Protein AF-A0AAV3P136-F1 (afdb_monomer_lite)

Sequence (159 aa):
MTKEAEHEEDEAAGNLLRDRFRLSTISIAEFEAKQFDMELSQPIVSCISDLAFKYAEILAKDLAVFARHGARKSVNMEDVILSVHRNEHLASTMRSFRNDLKAKEPKSEKKRRKKAKTDNLFAADVPEVPDLSNFERKKKKKAKEDNLLATDVLDVPDP

pLDDT: mean 78.94, std 23.12, range [29.84, 98.19]

Radius of gyration: 24.07 Å; chains: 1; bounding box: 65×51×76 Å

Organism: Lithospermum erythrorhizon (NCBI:txid34254)

Secondary structure (DSSP, 8-state):
--HHHHHHHHHHHHHHHHHHHHHHHHHHHHHHHHHTT----HHHHHHHHHHHHHHHHHHHHHHHHHHHHTT-SS--HHHHHHHTTT-HHHHHHHHHHHHHHHHHS--------S-----------PPPPP-THHHHHHHHHHHHHHGGGSS--------

Structure (mmCIF, N/CA/C/O backbone):
data_AF-A0AAV3P136-F1
#
_entry.id   AF-A0AAV3P136-F1
#
loop_
_atom_site.group_PDB
_atom_site.id
_atom_site.type_symbol
_atom_site.label_atom_id
_atom_site.label_alt_id
_atom_site.label_comp_id
_atom_site.label_asym_id
_atom_site.label_entity_id
_atom_site.label_seq_id
_atom_site.pdbx_PDB_ins_code
_atom_site.Cartn_x
_atom_site.Cartn_y
_atom_site.Cartn_z
_atom_site.occupancy
_atom_site.B_iso_or_equiv
_atom_site.auth_seq_id
_atom_site.auth_comp_id
_atom_site.auth_asym_id
_atom_site.auth_atom_id
_atom_site.pdbx_PDB_model_num
ATOM 1 N N . MET A 1 1 ? 15.862 22.737 -18.014 1.00 57.41 1 MET A N 1
ATOM 2 C CA . MET A 1 1 ? 15.651 22.514 -16.573 1.00 57.41 1 MET A CA 1
ATOM 3 C C . MET A 1 1 ? 16.979 22.109 -15.971 1.00 57.41 1 MET A C 1
ATOM 5 O O . MET A 1 1 ? 17.705 21.342 -16.593 1.00 57.41 1 MET A O 1
ATOM 9 N N . THR A 1 2 ? 17.371 22.737 -14.867 1.00 79.81 2 THR A N 1
ATOM 10 C CA . THR A 1 2 ? 18.576 22.371 -14.115 1.00 79.81 2 THR A CA 1
ATOM 11 C C . THR A 1 2 ? 18.265 21.127 -13.282 1.00 79.81 2 THR A C 1
ATOM 13 O O . THR A 1 2 ? 17.141 20.975 -12.816 1.00 79.81 2 THR A O 1
ATOM 16 N N . LYS A 1 3 ? 19.247 20.239 -13.079 1.00 80.75 3 LYS A N 1
ATOM 17 C CA . LYS A 1 3 ? 19.090 19.026 -12.246 1.00 80.75 3 LYS A CA 1
ATOM 18 C C . LYS A 1 3 ? 18.579 19.320 -10.827 1.00 80.75 3 LYS A C 1
ATOM 20 O O . LYS A 1 3 ? 17.974 18.462 -10.204 1.00 80.75 3 LYS A O 1
ATOM 25 N N . GLU A 1 4 ? 18.842 20.525 -10.328 1.00 81.75 4 GLU A N 1
ATOM 26 C CA . GLU A 1 4 ? 18.362 21.005 -9.030 1.00 81.75 4 GLU A CA 1
ATOM 27 C C . GLU A 1 4 ? 16.839 21.186 -9.010 1.00 81.75 4 GLU A C 1
ATOM 29 O O . GLU A 1 4 ? 16.201 20.772 -8.050 1.00 81.75 4 GLU A O 1
ATOM 34 N N . ALA A 1 5 ? 16.253 21.715 -10.090 1.00 84.69 5 ALA A N 1
ATOM 35 C CA . ALA A 1 5 ? 14.804 21.883 -10.196 1.00 84.69 5 ALA A CA 1
ATOM 36 C C . ALA A 1 5 ? 14.076 20.530 -10.290 1.00 84.69 5 ALA A C 1
ATOM 38 O O . ALA A 1 5 ? 13.036 20.353 -9.670 1.00 84.69 5 ALA A O 1
ATOM 39 N N . GLU A 1 6 ? 14.644 19.556 -11.013 1.00 82.69 6 GLU A N 1
ATOM 40 C CA . GLU A 1 6 ? 14.083 18.195 -11.099 1.00 82.69 6 GLU A CA 1
ATOM 41 C C . GLU A 1 6 ? 14.089 17.491 -9.730 1.00 82.69 6 GLU A C 1
ATOM 43 O O . GLU A 1 6 ? 13.101 16.873 -9.346 1.00 82.69 6 GLU A O 1
ATOM 48 N N . HIS A 1 7 ? 15.170 17.632 -8.953 1.00 85.69 7 HIS A N 1
ATOM 49 C CA . HIS A 1 7 ? 15.250 17.057 -7.607 1.00 85.69 7 HIS A CA 1
ATOM 50 C C . HIS A 1 7 ? 14.252 17.700 -6.631 1.00 85.69 7 HIS A C 1
ATOM 52 O O . HIS A 1 7 ? 13.661 17.004 -5.808 1.00 85.69 7 HIS A O 1
ATOM 58 N N . GLU A 1 8 ? 14.064 19.019 -6.700 1.00 88.31 8 GLU A N 1
ATOM 59 C CA . GLU A 1 8 ? 13.098 19.731 -5.855 1.00 88.31 8 GLU A CA 1
ATOM 60 C C . GLU A 1 8 ? 11.651 19.313 -6.170 1.00 88.31 8 GLU A C 1
ATOM 62 O O . GLU A 1 8 ? 10.856 19.087 -5.254 1.00 88.31 8 GLU A O 1
ATOM 67 N N . GLU A 1 9 ? 11.317 19.130 -7.452 1.00 89.69 9 GLU A N 1
ATOM 68 C CA . GLU A 1 9 ? 10.019 18.593 -7.879 1.00 89.69 9 GLU A CA 1
ATOM 69 C C . GLU A 1 9 ? 9.795 17.158 -7.371 1.00 89.69 9 GLU A C 1
ATOM 71 O O . GLU A 1 9 ? 8.724 16.857 -6.830 1.00 89.69 9 GLU A O 1
ATOM 76 N N . ASP A 1 10 ? 10.803 16.287 -7.482 1.00 90.31 10 ASP A N 1
ATOM 77 C CA . ASP A 1 10 ? 10.746 14.909 -6.982 1.00 90.31 10 ASP A CA 1
ATOM 78 C C . ASP A 1 10 ? 10.574 14.857 -5.454 1.00 90.31 10 ASP A C 1
ATOM 80 O O . ASP A 1 10 ? 9.786 14.061 -4.930 1.00 90.31 10 ASP A O 1
ATOM 84 N N . GLU A 1 11 ? 11.268 15.729 -4.718 1.00 91.50 11 GLU A N 1
ATOM 85 C CA . GLU A 1 11 ? 11.140 15.837 -3.265 1.00 91.50 11 GLU A CA 1
ATOM 86 C C . GLU A 1 11 ? 9.745 16.336 -2.860 1.00 91.50 11 GLU A C 1
ATOM 88 O O . GLU A 1 11 ? 9.107 15.762 -1.970 1.00 91.50 11 GLU A O 1
ATOM 93 N N . ALA A 1 12 ? 9.220 17.353 -3.551 1.00 94.12 12 ALA A N 1
ATOM 94 C CA . ALA A 1 12 ? 7.869 17.857 -3.329 1.00 94.12 12 ALA A CA 1
ATOM 95 C C . ALA A 1 12 ? 6.804 16.780 -3.605 1.00 94.12 12 ALA A C 1
ATOM 97 O O . ALA A 1 12 ? 5.878 16.599 -2.805 1.00 94.12 12 ALA A O 1
ATOM 98 N N . ALA A 1 13 ? 6.953 16.017 -4.692 1.00 93.69 13 ALA A N 1
ATOM 99 C CA . ALA A 1 13 ? 6.077 14.893 -5.013 1.00 93.69 13 ALA A CA 1
ATOM 100 C C . ALA A 1 13 ? 6.162 13.779 -3.954 1.00 93.69 13 ALA A C 1
ATOM 102 O O . ALA A 1 13 ? 5.133 13.238 -3.533 1.00 93.69 13 ALA A O 1
ATOM 103 N N . GLY A 1 14 ? 7.370 13.473 -3.473 1.00 93.31 14 GLY A N 1
ATOM 104 C CA . GLY A 1 14 ? 7.603 12.506 -2.401 1.00 93.31 14 GLY A CA 1
ATOM 105 C C . GLY A 1 14 ? 6.932 12.906 -1.084 1.00 93.31 14 GLY A C 1
ATOM 106 O O . GLY A 1 14 ? 6.283 12.076 -0.437 1.00 93.31 14 GLY A O 1
ATOM 107 N N . ASN A 1 15 ? 7.024 14.183 -0.711 1.00 94.19 15 ASN A N 1
ATOM 108 C CA . ASN A 1 15 ? 6.377 14.725 0.483 1.00 94.19 15 ASN A CA 1
ATOM 109 C C . ASN A 1 15 ? 4.849 14.683 0.367 1.00 94.19 15 ASN A C 1
ATOM 111 O O . ASN A 1 15 ? 4.176 14.196 1.279 1.00 94.19 15 ASN A O 1
ATOM 115 N N . LEU A 1 16 ? 4.299 15.080 -0.784 1.00 96.31 16 LEU A N 1
ATOM 116 C CA . LEU A 1 16 ? 2.861 14.998 -1.043 1.00 96.31 16 LEU A CA 1
ATOM 117 C C . LEU A 1 16 ? 2.343 13.556 -0.940 1.00 96.31 16 LEU A C 1
ATOM 119 O O . LEU A 1 16 ? 1.298 13.310 -0.332 1.00 96.31 16 LEU A O 1
ATOM 123 N N . LEU A 1 17 ? 3.071 12.590 -1.509 1.00 96.38 17 LEU A N 1
ATOM 124 C CA . LEU A 1 17 ? 2.708 11.177 -1.428 1.00 96.38 17 LEU A CA 1
ATOM 125 C C . LEU A 1 17 ? 2.714 10.682 0.024 1.00 96.38 17 LEU A C 1
ATOM 127 O O . LEU A 1 17 ? 1.774 10.004 0.445 1.00 96.38 17 LEU A O 1
ATOM 131 N N . ARG A 1 18 ? 3.738 11.052 0.802 1.00 96.00 18 ARG A N 1
ATOM 132 C CA . ARG A 1 18 ? 3.848 10.698 2.223 1.00 96.00 18 ARG A CA 1
ATOM 133 C C . ARG A 1 18 ? 2.686 11.263 3.040 1.00 96.00 18 ARG A C 1
ATOM 135 O O . ARG A 1 18 ? 2.105 10.538 3.845 1.00 96.00 18 ARG A O 1
ATOM 142 N N . ASP A 1 19 ? 2.298 12.514 2.807 1.00 96.69 19 ASP A N 1
ATOM 143 C CA . ASP A 1 19 ? 1.171 13.136 3.509 1.00 96.69 19 ASP A CA 1
ATOM 144 C C . ASP A 1 19 ? -0.160 12.446 3.191 1.00 96.69 19 ASP A C 1
ATOM 146 O O . ASP A 1 19 ? -0.945 12.142 4.094 1.00 96.69 19 ASP A O 1
ATOM 150 N N . ARG A 1 20 ? -0.409 12.119 1.917 1.00 97.56 20 ARG A N 1
ATOM 151 C CA . ARG A 1 20 ? -1.609 11.367 1.507 1.00 97.56 20 ARG A CA 1
ATOM 152 C C . ARG A 1 20 ? -1.637 9.959 2.096 1.00 97.56 20 ARG A C 1
ATOM 154 O O . ARG A 1 20 ? -2.692 9.492 2.540 1.00 97.56 20 ARG A O 1
ATOM 161 N N . PHE A 1 21 ? -0.482 9.301 2.142 1.00 97.19 21 PHE A N 1
ATOM 162 C CA . PHE A 1 21 ? -0.330 7.998 2.775 1.00 97.19 21 PHE A CA 1
ATOM 163 C C . PHE A 1 21 ? -0.628 8.065 4.281 1.00 97.19 21 PHE A C 1
ATOM 165 O O . PHE A 1 21 ? -1.351 7.214 4.809 1.00 97.19 21 PHE A O 1
ATOM 172 N N . ARG A 1 22 ? -0.158 9.118 4.964 1.00 97.00 22 ARG A N 1
ATOM 173 C CA . ARG A 1 22 ? -0.428 9.348 6.390 1.00 97.00 22 ARG A CA 1
ATOM 174 C C . ARG A 1 22 ? -1.915 9.523 6.669 1.00 97.00 22 ARG A C 1
ATOM 176 O O . ARG A 1 22 ? -2.435 8.866 7.565 1.00 97.00 22 ARG A O 1
ATOM 183 N N . LEU A 1 23 ? -2.615 10.343 5.883 1.00 97.44 23 LEU A N 1
ATOM 184 C CA . LEU A 1 23 ? -4.067 10.531 6.022 1.00 97.44 23 LEU A CA 1
ATOM 185 C C . LEU A 1 23 ? -4.839 9.213 5.861 1.00 97.44 23 LEU A C 1
ATOM 187 O O . LEU A 1 23 ? -5.750 8.930 6.637 1.00 97.44 23 LEU A O 1
ATOM 191 N N . SER A 1 24 ? -4.439 8.382 4.897 1.00 97.81 24 SER A N 1
ATOM 192 C CA . SER A 1 24 ? -5.051 7.063 4.687 1.00 97.81 24 SER A CA 1
ATOM 193 C C . SER A 1 24 ? -4.793 6.130 5.873 1.00 97.81 24 SER A C 1
ATOM 195 O O . SER A 1 24 ? -5.704 5.451 6.343 1.00 97.81 24 SER A O 1
ATOM 197 N N . THR A 1 25 ? -3.567 6.142 6.403 1.00 97.88 25 THR A N 1
ATOM 198 C CA . THR A 1 25 ? -3.191 5.350 7.580 1.00 97.88 25 THR A CA 1
ATOM 199 C C . THR A 1 25 ? -3.992 5.762 8.812 1.00 97.88 25 THR A C 1
ATOM 201 O O . THR A 1 25 ? -4.509 4.891 9.505 1.00 97.88 25 THR A O 1
ATOM 204 N N . ILE A 1 26 ? -4.147 7.069 9.057 1.00 97.12 26 ILE A N 1
ATOM 205 C CA . ILE A 1 26 ? -4.975 7.599 10.151 1.00 97.12 26 ILE A CA 1
ATOM 206 C C . ILE A 1 26 ? -6.406 7.072 10.025 1.00 97.12 26 ILE A C 1
ATOM 208 O O . ILE A 1 26 ? -6.926 6.492 10.974 1.00 97.12 26 ILE A O 1
ATOM 212 N N . SER A 1 27 ? -7.012 7.191 8.839 1.00 97.38 27 SER A N 1
ATOM 213 C CA . SER A 1 27 ? -8.390 6.743 8.623 1.00 97.38 27 SER A CA 1
ATOM 214 C C . SER A 1 27 ? -8.581 5.249 8.899 1.00 97.38 27 SER A C 1
ATOM 216 O O . SER A 1 27 ? -9.606 4.871 9.461 1.00 97.38 27 SER A O 1
ATOM 218 N N . ILE A 1 28 ? -7.630 4.399 8.499 1.00 97.56 28 ILE A N 1
ATOM 219 C CA . ILE A 1 28 ? -7.702 2.949 8.736 1.00 97.56 28 ILE A CA 1
ATOM 220 C C . ILE A 1 28 ? -7.490 2.640 10.221 1.00 97.56 28 ILE A C 1
ATOM 222 O O . ILE A 1 28 ? -8.243 1.864 10.803 1.00 97.56 28 ILE A O 1
ATOM 226 N N . ALA A 1 29 ? -6.483 3.258 10.838 1.00 96.81 29 ALA A N 1
ATOM 227 C CA . ALA A 1 29 ? -6.121 3.007 12.226 1.00 96.81 29 ALA A CA 1
ATOM 228 C C . ALA A 1 29 ? -7.236 3.439 13.193 1.00 96.81 29 ALA A C 1
ATOM 230 O O . ALA A 1 29 ? -7.603 2.683 14.089 1.00 96.81 29 ALA A O 1
ATOM 231 N N . GLU A 1 30 ? -7.824 4.619 12.984 1.00 95.31 30 GLU A N 1
ATOM 232 C CA . GLU A 1 30 ? -8.963 5.094 13.775 1.00 95.31 30 GLU A CA 1
ATOM 233 C C . GLU A 1 30 ? -10.219 4.251 13.555 1.00 95.31 30 GLU A C 1
ATOM 235 O O . GLU A 1 30 ? -10.971 4.017 14.501 1.00 95.31 30 GLU A O 1
ATOM 240 N N . PHE A 1 31 ? -10.468 3.802 12.320 1.00 96.50 31 PHE A N 1
ATOM 241 C CA . PHE A 1 31 ? -11.586 2.907 12.038 1.00 96.50 31 PHE A CA 1
ATOM 242 C C . PHE A 1 31 ? -11.452 1.605 12.831 1.00 96.50 31 PHE A C 1
ATOM 244 O O . PHE A 1 31 ? -12.413 1.203 13.484 1.00 96.50 31 PHE A O 1
ATOM 251 N N . GLU A 1 32 ? -10.266 0.993 12.826 1.00 96.62 32 GLU A N 1
ATOM 252 C CA . GLU A 1 32 ? -10.006 -0.244 13.564 1.00 96.62 32 GLU A CA 1
ATOM 253 C C . GLU A 1 32 ? -10.108 -0.025 15.079 1.00 96.62 32 GLU A C 1
ATOM 255 O O . GLU A 1 32 ? -10.783 -0.787 15.763 1.00 96.62 32 GLU A O 1
ATOM 260 N N . ALA A 1 33 ? -9.524 1.054 15.608 1.00 95.81 33 ALA A N 1
ATOM 261 C CA . ALA A 1 33 ? -9.561 1.363 17.038 1.00 95.81 33 ALA A CA 1
ATOM 262 C C . ALA A 1 33 ? -10.997 1.524 17.567 1.00 95.81 33 ALA A C 1
ATOM 264 O O . ALA A 1 33 ? -11.339 0.980 18.617 1.00 95.81 33 ALA A O 1
ATOM 265 N N . LYS A 1 34 ? -11.876 2.164 16.784 1.00 96.12 34 LYS A N 1
ATOM 266 C CA . LYS A 1 34 ? -13.306 2.298 17.107 1.00 96.12 34 LYS A CA 1
ATOM 267 C C . LYS A 1 34 ? -14.045 0.960 17.149 1.00 96.12 34 LYS A C 1
ATOM 269 O O . LYS A 1 34 ? -14.998 0.840 17.910 1.00 96.12 34 LYS A O 1
ATOM 274 N N . GLN A 1 35 ? -13.631 -0.046 16.371 1.00 96.81 35 GLN A N 1
ATOM 275 C CA . GLN A 1 35 ? -14.237 -1.386 16.452 1.00 96.81 35 GLN A CA 1
ATOM 276 C C . GLN A 1 35 ? -13.974 -2.061 17.805 1.00 96.81 35 GLN A C 1
ATOM 278 O O . GLN A 1 35 ? -14.744 -2.932 18.204 1.00 96.81 35 GLN A O 1
ATOM 283 N N . PHE A 1 36 ? -12.907 -1.658 18.501 1.00 95.75 36 PHE A N 1
ATOM 284 C CA . PHE A 1 36 ? -12.508 -2.188 19.806 1.00 95.75 36 PHE A CA 1
ATOM 285 C C . PHE A 1 36 ? -12.762 -1.216 20.966 1.00 95.75 36 PHE A C 1
ATOM 287 O O . PHE A 1 36 ? -12.321 -1.498 22.076 1.00 95.75 36 PHE A O 1
ATOM 294 N N . ASP A 1 37 ? -13.460 -0.099 20.723 1.00 96.12 37 ASP A N 1
ATOM 295 C CA . ASP A 1 37 ? -13.693 0.968 21.711 1.00 96.12 37 ASP A CA 1
ATOM 296 C C . ASP A 1 37 ? -12.382 1.509 22.325 1.00 96.12 37 ASP A C 1
ATOM 298 O O . ASP A 1 37 ? -12.259 1.750 23.524 1.00 96.12 37 ASP A O 1
ATOM 302 N N . MET A 1 38 ? -11.357 1.653 21.478 1.00 94.44 38 MET A N 1
ATOM 303 C CA . MET A 1 38 ? -10.030 2.146 21.844 1.00 94.44 38 MET A CA 1
ATOM 304 C C . MET A 1 38 ? -9.708 3.463 21.133 1.00 94.44 38 MET A C 1
ATOM 306 O O . MET A 1 38 ? -10.149 3.714 20.010 1.00 94.44 38 MET A O 1
ATOM 310 N N . GLU A 1 39 ? -8.845 4.270 21.751 1.00 94.19 39 GLU A N 1
ATOM 311 C CA . GLU A 1 39 ? -8.253 5.461 21.138 1.00 94.19 39 GLU A CA 1
ATOM 312 C C . GLU A 1 39 ? -6.762 5.243 20.858 1.00 94.19 39 GLU A C 1
ATOM 314 O O . GLU A 1 39 ? -6.023 4.697 21.681 1.00 94.19 39 GLU A O 1
ATOM 319 N N . LEU A 1 40 ? -6.300 5.691 19.689 1.00 94.38 40 LEU A N 1
ATOM 320 C CA . LEU A 1 40 ? -4.887 5.646 19.320 1.00 94.38 40 LEU A CA 1
ATOM 321 C C . LEU A 1 40 ? -4.237 7.000 19.570 1.00 94.38 40 LEU A C 1
ATOM 323 O O . LEU A 1 40 ? -4.721 8.037 19.120 1.00 94.38 40 LEU A O 1
ATOM 327 N N . SER A 1 41 ? -3.087 6.991 20.238 1.00 96.88 41 SER A N 1
ATOM 328 C CA . SER A 1 41 ? -2.308 8.212 20.410 1.00 96.88 41 SER A CA 1
ATOM 329 C C . SER A 1 41 ? -1.664 8.641 19.086 1.00 96.88 41 SER A C 1
ATOM 331 O O . SER A 1 41 ? -1.226 7.815 18.279 1.00 96.88 41 SER A O 1
ATOM 333 N N . GLN A 1 42 ? -1.560 9.955 18.866 1.00 95.38 42 GLN A N 1
ATOM 334 C CA . GLN A 1 42 ? -0.997 10.508 17.626 1.00 95.38 42 GLN A CA 1
ATOM 335 C C . GLN A 1 42 ? 0.416 9.984 17.291 1.00 95.38 42 GLN A C 1
ATOM 337 O O . GLN A 1 42 ? 0.651 9.651 16.126 1.00 95.38 42 GLN A O 1
ATOM 342 N N . PRO A 1 43 ? 1.352 9.832 18.257 1.00 97.25 43 PRO A N 1
ATOM 343 C CA . PRO A 1 43 ? 2.679 9.290 17.961 1.00 97.25 43 PRO A CA 1
ATOM 344 C C . PRO A 1 43 ? 2.638 7.850 17.438 1.00 97.25 43 PRO A C 1
ATOM 346 O O . PRO A 1 43 ? 3.438 7.488 16.575 1.00 97.25 43 PRO A O 1
ATOM 349 N N . ILE A 1 44 ? 1.692 7.034 17.917 1.00 96.50 44 ILE A N 1
ATOM 350 C CA . ILE A 1 44 ? 1.530 5.648 17.464 1.00 96.50 44 ILE A CA 1
ATOM 351 C C . ILE A 1 44 ? 1.055 5.622 16.014 1.00 96.50 44 ILE A C 1
ATOM 353 O O . ILE A 1 44 ? 1.646 4.921 15.195 1.00 96.50 44 ILE A O 1
ATOM 357 N N . VAL A 1 45 ? 0.055 6.434 15.662 1.00 96.50 45 VAL A N 1
ATOM 358 C CA . VAL A 1 45 ? -0.445 6.507 14.281 1.00 96.50 45 VAL A CA 1
ATOM 359 C C . VAL A 1 45 ? 0.629 7.033 13.321 1.00 96.50 45 VAL A C 1
ATOM 361 O O . VAL A 1 45 ? 0.790 6.495 12.225 1.00 96.50 45 VAL A O 1
ATOM 364 N N . SER A 1 46 ? 1.422 8.024 13.745 1.00 95.75 46 SER A N 1
ATOM 365 C CA . SER A 1 46 ? 2.570 8.507 12.965 1.00 95.75 46 SER A CA 1
ATOM 366 C C . SER A 1 46 ? 3.603 7.401 12.733 1.00 95.75 46 SER A C 1
ATOM 368 O O . SER A 1 46 ? 4.046 7.199 11.605 1.00 95.75 46 SER A O 1
ATOM 370 N N . CYS A 1 47 ? 3.937 6.638 13.777 1.00 97.75 47 CYS A N 1
ATOM 371 C CA . CYS A 1 47 ? 4.876 5.521 13.687 1.00 97.75 47 CYS A CA 1
ATOM 372 C C . CYS A 1 47 ? 4.380 4.428 12.726 1.00 97.75 47 CYS A C 1
ATOM 374 O O . CYS A 1 47 ? 5.141 3.957 11.879 1.00 97.75 47 CYS A O 1
ATOM 376 N N . ILE A 1 48 ? 3.093 4.062 12.800 1.00 97.44 48 ILE A N 1
ATOM 377 C CA . ILE A 1 48 ? 2.475 3.094 11.880 1.00 97.44 48 ILE A CA 1
ATOM 378 C C . ILE A 1 48 ? 2.569 3.596 10.435 1.00 97.44 48 ILE A C 1
ATOM 380 O O . ILE A 1 48 ? 2.950 2.829 9.551 1.00 97.44 48 ILE A O 1
ATOM 384 N N . SER A 1 49 ? 2.279 4.879 10.197 1.00 97.56 49 SER A N 1
ATOM 385 C CA . SER A 1 49 ? 2.389 5.489 8.868 1.00 97.56 49 SER A CA 1
ATOM 386 C C . SER A 1 49 ? 3.810 5.389 8.315 1.00 97.56 49 SER A C 1
ATOM 388 O O . SER A 1 49 ? 3.995 4.966 7.175 1.00 97.56 49 SER A O 1
ATOM 390 N N . ASP A 1 50 ? 4.823 5.725 9.114 1.00 96.62 50 ASP A N 1
ATOM 391 C CA . ASP A 1 50 ? 6.220 5.657 8.678 1.00 96.62 50 ASP A CA 1
ATOM 392 C C . ASP A 1 50 ? 6.678 4.220 8.403 1.00 96.62 50 ASP A C 1
ATOM 394 O O . ASP A 1 50 ? 7.390 3.965 7.428 1.00 96.62 50 ASP A O 1
ATOM 398 N N . LEU A 1 51 ? 6.267 3.266 9.244 1.00 97.81 51 LEU A N 1
ATOM 399 C CA . LEU A 1 51 ? 6.579 1.848 9.062 1.00 97.81 51 LEU A CA 1
ATOM 400 C C . LEU A 1 51 ? 5.929 1.287 7.798 1.00 97.81 51 LEU A C 1
ATOM 402 O O . LEU A 1 51 ? 6.602 0.623 7.011 1.00 97.81 51 LEU A O 1
ATOM 406 N N . ALA A 1 52 ? 4.647 1.572 7.576 1.00 97.88 52 ALA A N 1
ATOM 407 C CA . ALA A 1 52 ? 3.924 1.096 6.405 1.00 97.88 52 ALA A CA 1
ATOM 408 C C . ALA A 1 52 ? 4.456 1.734 5.108 1.00 97.88 52 ALA A C 1
ATOM 410 O O . ALA A 1 52 ? 4.592 1.039 4.101 1.00 97.88 52 ALA A O 1
ATOM 411 N N . PHE A 1 53 ? 4.850 3.012 5.143 1.00 96.81 53 PHE A N 1
ATOM 412 C CA . PHE A 1 53 ? 5.477 3.679 4.000 1.00 96.81 53 PHE A CA 1
ATOM 413 C C . PHE A 1 53 ? 6.843 3.062 3.655 1.00 96.81 53 PHE A C 1
ATOM 415 O O . PHE A 1 53 ? 7.104 2.738 2.498 1.00 96.81 53 PHE A O 1
ATOM 422 N N . LYS A 1 54 ? 7.695 2.804 4.660 1.00 96.69 54 LYS A N 1
ATOM 423 C CA . LYS A 1 54 ? 8.973 2.086 4.469 1.00 96.69 54 LYS A CA 1
ATOM 424 C C . LYS A 1 54 ? 8.760 0.661 3.959 1.00 96.69 54 LYS A C 1
ATOM 426 O O . LYS A 1 54 ? 9.506 0.183 3.108 1.00 96.69 54 LYS A O 1
ATOM 431 N N . TYR A 1 55 ? 7.737 -0.025 4.462 1.00 97.12 55 TYR A N 1
ATOM 432 C CA . TYR A 1 55 ? 7.403 -1.370 4.009 1.00 97.12 55 TYR A CA 1
ATOM 433 C C . TYR A 1 55 ? 6.969 -1.392 2.539 1.00 97.12 55 TYR A C 1
ATOM 435 O O . TYR A 1 55 ? 7.355 -2.306 1.812 1.00 97.12 55 TYR A O 1
ATOM 443 N N . ALA A 1 56 ? 6.241 -0.373 2.071 1.00 97.06 56 ALA A N 1
ATOM 444 C CA . ALA A 1 56 ? 5.857 -0.254 0.665 1.00 97.06 56 ALA A CA 1
ATOM 445 C C . ALA A 1 56 ? 7.078 -0.204 -0.272 1.00 97.06 56 ALA A C 1
ATOM 447 O O . ALA A 1 56 ? 7.045 -0.803 -1.346 1.00 97.06 56 ALA A O 1
ATOM 448 N N . GLU A 1 57 ? 8.178 0.433 0.147 1.00 96.00 57 GLU A N 1
ATOM 449 C CA . GLU A 1 57 ? 9.431 0.447 -0.617 1.00 96.00 57 GLU A CA 1
ATOM 450 C C . GLU A 1 57 ? 10.046 -0.956 -0.741 1.00 96.00 57 GLU A C 1
ATOM 452 O O . GLU A 1 57 ? 10.448 -1.371 -1.831 1.00 96.00 57 GLU A O 1
ATOM 457 N N . ILE A 1 58 ? 10.100 -1.705 0.366 1.00 96.69 58 ILE A N 1
ATOM 458 C CA . ILE A 1 58 ? 10.603 -3.088 0.381 1.00 96.69 58 ILE A CA 1
ATOM 459 C C . ILE A 1 58 ? 9.731 -3.961 -0.526 1.00 96.69 58 ILE A C 1
ATOM 461 O O . ILE A 1 58 ? 10.243 -4.647 -1.411 1.00 96.69 58 ILE A O 1
ATOM 465 N N . LEU A 1 59 ? 8.410 -3.865 -0.366 1.00 97.75 59 LEU A N 1
ATOM 466 C CA . LEU A 1 59 ? 7.445 -4.616 -1.158 1.00 97.75 59 LEU A CA 1
ATOM 467 C C . LEU A 1 59 ? 7.582 -4.311 -2.657 1.00 97.75 59 LEU A C 1
ATOM 469 O O . LEU A 1 59 ? 7.576 -5.232 -3.468 1.00 97.75 59 LEU A O 1
ATOM 473 N N . ALA A 1 60 ? 7.753 -3.045 -3.045 1.00 97.88 60 ALA A N 1
ATOM 474 C CA . ALA A 1 60 ? 7.939 -2.667 -4.444 1.00 97.88 60 ALA A CA 1
ATOM 475 C C . ALA A 1 60 ? 9.201 -3.300 -5.058 1.00 97.88 60 ALA A C 1
ATOM 477 O O . ALA A 1 60 ? 9.157 -3.793 -6.190 1.00 97.88 60 ALA A O 1
ATOM 478 N N . LYS A 1 61 ? 10.313 -3.338 -4.308 1.00 97.88 61 LYS A N 1
ATOM 479 C CA . LYS A 1 61 ? 11.562 -3.989 -4.742 1.00 97.88 61 LYS A CA 1
ATOM 480 C C . LYS A 1 61 ? 11.373 -5.494 -4.921 1.00 97.88 61 LYS A C 1
ATOM 482 O O . LYS A 1 61 ? 11.777 -6.036 -5.951 1.00 97.88 61 LYS A O 1
ATOM 487 N N . ASP A 1 62 ? 10.713 -6.147 -3.970 1.00 97.62 62 ASP A N 1
ATOM 488 C CA . ASP A 1 62 ? 10.434 -7.583 -4.033 1.00 97.62 62 ASP A CA 1
ATOM 489 C C . ASP A 1 62 ? 9.545 -7.928 -5.238 1.00 97.62 62 ASP A C 1
ATOM 491 O O . ASP A 1 62 ? 9.883 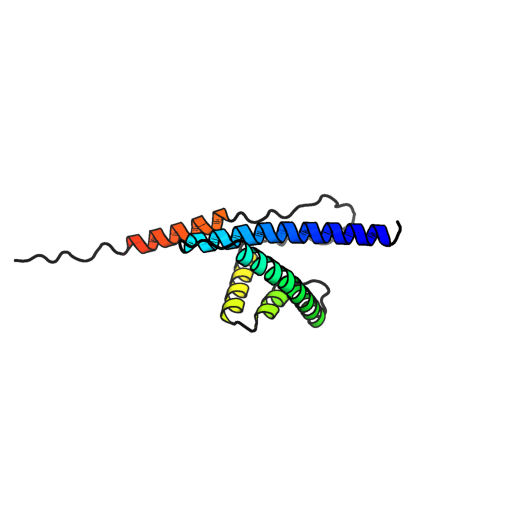-8.809 -6.032 1.00 97.62 62 ASP A O 1
ATOM 495 N N . LEU A 1 63 ? 8.457 -7.178 -5.451 1.00 98.19 63 LEU A N 1
ATOM 496 C CA . LEU A 1 63 ? 7.543 -7.383 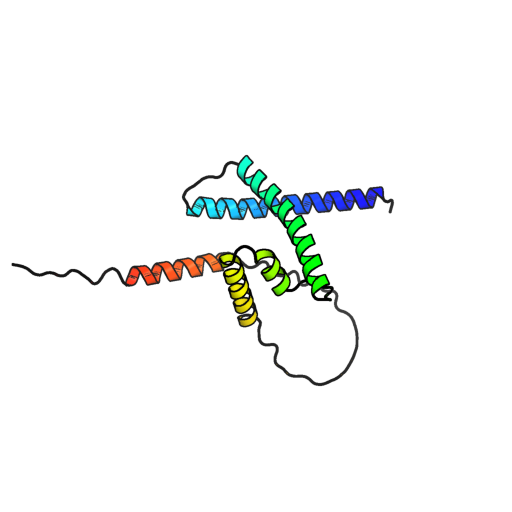-6.581 1.00 98.19 63 LEU A CA 1
ATOM 497 C C . LEU A 1 63 ? 8.242 -7.217 -7.936 1.00 98.19 63 LEU A C 1
ATOM 499 O O . LEU A 1 63 ? 8.000 -8.000 -8.858 1.00 98.19 63 LEU A O 1
ATOM 503 N N . ALA A 1 64 ? 9.140 -6.236 -8.061 1.00 97.56 64 ALA A N 1
ATOM 504 C CA . ALA A 1 64 ? 9.933 -6.051 -9.273 1.00 97.56 64 ALA A CA 1
ATOM 505 C C . ALA A 1 64 ? 10.846 -7.260 -9.547 1.00 97.56 64 ALA A C 1
ATOM 507 O O . ALA A 1 64 ? 10.977 -7.705 -10.693 1.00 97.56 64 ALA A O 1
ATOM 508 N N . VAL A 1 65 ? 11.455 -7.826 -8.499 1.00 98.06 65 VAL A N 1
ATOM 509 C CA . VAL A 1 65 ? 12.293 -9.026 -8.611 1.00 98.06 65 VAL A CA 1
ATOM 510 C C . VAL A 1 65 ? 11.459 -10.252 -8.988 1.00 98.06 65 VAL A C 1
ATOM 512 O O . VAL A 1 65 ? 11.884 -11.008 -9.864 1.00 98.06 65 VAL A O 1
ATOM 515 N N . PHE A 1 66 ? 10.272 -10.435 -8.406 1.00 98.19 66 PHE A N 1
ATOM 516 C CA . PHE A 1 66 ? 9.382 -11.557 -8.732 1.00 98.19 66 PHE A CA 1
ATOM 517 C C . PHE A 1 66 ? 8.894 -11.514 -10.181 1.00 98.19 66 PHE A C 1
ATOM 519 O O . PHE A 1 66 ? 9.002 -12.514 -10.900 1.00 98.19 66 PHE A O 1
ATOM 526 N N . ALA A 1 67 ? 8.474 -10.340 -10.661 1.00 98.12 67 ALA A N 1
ATOM 527 C CA . ALA A 1 67 ? 8.084 -10.167 -12.055 1.00 98.12 67 ALA A CA 1
ATOM 528 C C . ALA A 1 67 ? 9.245 -10.511 -13.004 1.00 98.12 67 ALA A C 1
ATOM 530 O O . ALA A 1 67 ? 9.063 -11.268 -13.964 1.00 98.12 67 ALA A O 1
ATOM 531 N N . ARG A 1 68 ? 10.462 -10.035 -12.693 1.00 97.62 68 ARG A N 1
ATOM 532 C CA . ARG A 1 68 ? 11.671 -10.327 -13.477 1.00 97.62 68 ARG A CA 1
ATOM 533 C C . ARG A 1 68 ? 12.038 -11.811 -13.458 1.00 97.62 68 ARG A C 1
ATOM 535 O O . ARG A 1 68 ? 12.438 -12.334 -14.495 1.00 97.62 68 ARG A O 1
ATOM 542 N N . HIS A 1 69 ? 11.883 -12.493 -12.322 1.00 97.00 69 HIS A N 1
ATOM 543 C CA . HIS A 1 69 ? 12.099 -13.940 -12.221 1.00 97.00 69 HIS A CA 1
ATOM 544 C C . HIS A 1 69 ? 11.140 -14.718 -13.133 1.00 97.00 69 HIS A C 1
ATOM 546 O O . HIS A 1 69 ? 11.545 -15.668 -13.794 1.00 97.00 69 HIS A O 1
ATOM 552 N N . GLY A 1 70 ? 9.895 -14.254 -13.257 1.00 95.00 70 GLY A N 1
ATOM 553 C CA . GLY A 1 70 ? 8.926 -14.773 -14.221 1.00 95.00 70 GLY A CA 1
ATOM 554 C C . GLY A 1 70 ? 9.123 -14.299 -15.667 1.00 95.00 70 GLY A C 1
ATOM 555 O O . GLY A 1 70 ? 8.183 -14.426 -16.449 1.00 95.00 70 GLY A O 1
ATOM 556 N N . ALA A 1 71 ? 10.275 -13.711 -16.018 1.00 96.62 71 ALA A N 1
ATOM 557 C CA . ALA A 1 71 ? 10.572 -13.110 -17.325 1.00 96.62 71 ALA A CA 1
ATOM 558 C C . ALA A 1 71 ? 9.545 -12.052 -17.794 1.00 96.62 71 ALA A C 1
ATOM 560 O O . ALA A 1 71 ? 9.350 -11.833 -18.992 1.00 96.62 71 ALA A O 1
ATOM 561 N N . ARG A 1 72 ? 8.883 -11.369 -16.851 1.00 96.88 72 ARG A N 1
ATOM 562 C CA . ARG A 1 72 ? 7.886 -10.322 -17.106 1.00 96.88 72 ARG A CA 1
ATOM 563 C C . ARG A 1 72 ? 8.445 -8.947 -16.748 1.00 96.88 72 ARG A C 1
ATOM 565 O O . ARG A 1 72 ? 9.298 -8.804 -15.880 1.00 96.88 72 ARG A O 1
ATOM 572 N N . LYS A 1 73 ? 7.929 -7.915 -17.421 1.00 96.00 73 LYS A N 1
ATOM 573 C CA . LYS A 1 73 ? 8.221 -6.496 -17.127 1.00 96.00 73 LYS A CA 1
ATOM 574 C C . LYS A 1 73 ? 7.115 -5.808 -16.319 1.00 96.00 73 LYS A C 1
ATOM 576 O O . LYS A 1 73 ? 7.250 -4.645 -15.972 1.00 96.00 73 LYS A O 1
ATOM 581 N N . SER A 1 74 ? 6.014 -6.513 -16.068 1.00 96.75 74 SER A N 1
ATOM 582 C CA . SER A 1 74 ? 4.837 -6.010 -15.364 1.00 96.75 74 SER A CA 1
ATOM 583 C C . SER A 1 74 ? 4.456 -6.979 -14.246 1.00 96.75 74 SER A C 1
ATOM 585 O O . SER A 1 74 ? 4.500 -8.203 -14.437 1.00 96.75 74 SER A O 1
ATOM 587 N N . VAL A 1 75 ? 4.123 -6.408 -13.088 1.00 97.62 75 VAL A N 1
ATOM 588 C CA . VAL A 1 75 ? 3.716 -7.118 -11.870 1.00 97.62 75 VAL A CA 1
ATOM 589 C C . VAL A 1 75 ? 2.287 -7.639 -12.039 1.00 97.62 75 VAL A C 1
ATOM 591 O O . VAL A 1 75 ? 1.421 -6.926 -12.540 1.00 97.62 75 VAL A O 1
ATOM 594 N N . ASN A 1 76 ? 2.029 -8.878 -11.620 1.00 95.94 76 ASN A N 1
ATOM 595 C CA . ASN A 1 76 ? 0.694 -9.478 -11.599 1.00 95.94 76 ASN A CA 1
ATOM 596 C C . ASN A 1 76 ? 0.294 -9.941 -10.179 1.00 95.94 76 ASN A C 1
ATOM 598 O O . ASN A 1 76 ? 1.049 -9.809 -9.220 1.00 95.94 76 ASN A O 1
ATOM 602 N N . MET A 1 77 ? -0.898 -10.538 -10.053 1.00 96.19 77 MET A N 1
ATOM 603 C CA . MET A 1 77 ? -1.416 -11.044 -8.772 1.00 96.19 77 MET A CA 1
ATOM 604 C C . MET A 1 77 ? -0.606 -12.207 -8.165 1.00 96.19 77 MET A C 1
ATOM 606 O O . MET A 1 77 ? -0.565 -12.337 -6.948 1.00 96.19 77 MET A O 1
ATOM 610 N N . GLU A 1 78 ? 0.050 -13.041 -8.970 1.00 96.38 78 GLU A N 1
ATOM 611 C CA . GLU A 1 78 ? 0.939 -14.108 -8.489 1.00 96.38 78 GLU A CA 1
ATOM 612 C C . GLU A 1 78 ? 2.203 -13.545 -7.821 1.00 96.38 78 GLU A C 1
ATOM 614 O O . GLU A 1 78 ? 2.655 -14.115 -6.834 1.00 96.38 78 GLU A O 1
ATOM 619 N N . ASP A 1 79 ? 2.731 -12.403 -8.281 1.00 97.81 79 ASP A N 1
ATOM 620 C CA . ASP A 1 79 ? 3.865 -11.735 -7.618 1.00 97.81 79 ASP A CA 1
ATOM 621 C C . ASP A 1 79 ? 3.466 -11.231 -6.221 1.00 97.81 79 ASP A C 1
ATOM 623 O O . ASP A 1 79 ? 4.222 -11.370 -5.259 1.00 97.81 79 ASP A O 1
ATOM 627 N N . VAL A 1 80 ? 2.244 -10.700 -6.094 1.00 97.12 80 VAL A N 1
ATOM 628 C CA . VAL A 1 80 ? 1.673 -10.257 -4.810 1.00 97.12 80 VAL A CA 1
ATOM 629 C C . VAL A 1 80 ? 1.396 -11.442 -3.884 1.00 97.12 80 VAL A C 1
ATOM 631 O O . VAL A 1 80 ? 1.652 -11.369 -2.689 1.00 97.12 80 VAL A O 1
ATOM 634 N N . ILE A 1 81 ? 0.910 -12.568 -4.410 1.00 97.38 81 ILE A N 1
ATOM 635 C CA . ILE A 1 81 ? 0.722 -13.786 -3.607 1.00 97.38 81 ILE A CA 1
ATOM 636 C C . ILE A 1 81 ? 2.078 -14.342 -3.148 1.00 97.38 81 ILE A C 1
ATOM 638 O O . ILE A 1 81 ? 2.197 -14.814 -2.016 1.00 97.38 81 ILE A O 1
ATOM 642 N N . LEU A 1 82 ? 3.108 -14.264 -3.995 1.00 97.44 82 LEU A N 1
ATOM 643 C CA . LEU A 1 82 ? 4.454 -14.700 -3.645 1.00 97.44 82 LEU A CA 1
ATOM 644 C C . LEU A 1 82 ? 5.070 -13.822 -2.550 1.00 97.44 82 LEU A C 1
ATOM 646 O O . LEU A 1 82 ? 5.736 -14.359 -1.670 1.00 97.44 82 LEU A O 1
ATOM 650 N N . SER A 1 83 ? 4.819 -12.510 -2.519 1.00 97.38 83 SER A N 1
ATOM 651 C CA . SER A 1 83 ? 5.371 -11.646 -1.459 1.00 97.38 83 SER A CA 1
ATOM 652 C C . SER A 1 83 ? 4.881 -12.024 -0.055 1.00 97.38 83 SER A C 1
ATOM 654 O O . SER A 1 83 ? 5.634 -11.910 0.912 1.00 97.38 83 SER A O 1
ATOM 656 N N . VAL A 1 84 ? 3.667 -12.570 0.062 1.00 97.25 84 VAL A N 1
ATOM 657 C CA . VAL A 1 84 ? 3.063 -12.972 1.345 1.00 97.25 84 VAL A CA 1
ATOM 658 C C . VAL A 1 84 ? 3.239 -14.457 1.692 1.00 97.25 84 VAL A C 1
ATOM 660 O O . VAL A 1 84 ? 2.721 -14.904 2.713 1.00 97.25 84 VAL A O 1
ATOM 663 N N . HIS A 1 85 ? 3.992 -15.231 0.898 1.00 96.25 85 HIS A N 1
ATOM 664 C CA . HIS A 1 85 ? 4.111 -16.697 1.027 1.00 96.25 85 HIS A CA 1
ATOM 665 C C . HIS A 1 85 ? 4.570 -17.204 2.405 1.00 96.25 85 HIS A C 1
ATOM 667 O O . HIS A 1 85 ? 4.303 -18.348 2.757 1.00 96.25 85 HIS A O 1
ATOM 673 N N . ARG A 1 86 ? 5.264 -16.373 3.195 1.00 96.50 86 ARG A N 1
ATOM 674 C CA . ARG A 1 86 ? 5.721 -16.738 4.548 1.00 96.50 86 ARG A CA 1
ATOM 675 C C . ARG A 1 86 ? 4.570 -16.911 5.542 1.00 96.50 86 ARG A C 1
ATOM 677 O O . ARG A 1 86 ? 4.755 -17.560 6.566 1.00 96.50 86 ARG A O 1
ATOM 684 N N . ASN A 1 87 ? 3.409 -16.320 5.265 1.00 97.25 87 ASN A N 1
ATOM 685 C CA . ASN A 1 87 ? 2.207 -16.449 6.078 1.00 97.25 87 ASN A CA 1
ATOM 686 C C . ASN A 1 87 ? 1.113 -17.135 5.255 1.00 97.25 87 ASN A C 1
ATOM 688 O O . ASN A 1 87 ? 0.454 -16.504 4.430 1.00 97.25 87 ASN A O 1
ATOM 692 N N . GLU A 1 88 ? 0.900 -18.428 5.503 1.00 97.12 88 GLU A N 1
ATOM 693 C CA . GLU A 1 88 ? -0.026 -19.231 4.699 1.00 97.12 88 GLU A CA 1
ATOM 694 C C . GLU A 1 88 ? -1.486 -18.770 4.830 1.00 97.12 88 GLU A C 1
ATOM 696 O O . GLU A 1 88 ? -2.227 -18.776 3.845 1.00 97.12 88 GLU A O 1
ATOM 701 N N . HIS A 1 89 ? -1.903 -18.282 6.003 1.00 97.88 89 HIS A N 1
ATOM 702 C CA . HIS A 1 89 ? -3.246 -17.721 6.186 1.00 97.88 89 HIS A CA 1
ATOM 703 C C . HIS A 1 89 ? -3.451 -16.459 5.340 1.00 97.88 89 HIS A C 1
ATOM 705 O O . HIS A 1 89 ? -4.480 -16.305 4.672 1.00 97.88 89 HIS A O 1
ATOM 711 N N . LEU A 1 90 ? -2.456 -15.570 5.322 1.00 97.44 90 LEU A N 1
ATOM 712 C CA . LEU A 1 90 ? -2.495 -14.363 4.501 1.00 97.44 90 LEU A CA 1
ATOM 713 C C . LEU A 1 90 ? -2.443 -14.705 3.006 1.00 97.44 90 LEU A C 1
ATOM 715 O O . LEU A 1 90 ? -3.237 -14.174 2.230 1.00 97.44 90 LEU A O 1
ATOM 719 N N . ALA A 1 91 ? -1.578 -15.638 2.603 1.00 97.19 91 ALA A N 1
ATOM 720 C CA . ALA A 1 91 ? -1.488 -16.104 1.222 1.00 97.19 91 ALA A CA 1
ATOM 721 C C . ALA A 1 91 ? -2.811 -16.721 0.741 1.00 97.19 91 ALA A C 1
ATOM 723 O O . ALA A 1 91 ? -3.282 -16.403 -0.352 1.00 97.19 91 ALA A O 1
ATOM 724 N N . SER A 1 92 ? -3.463 -17.542 1.568 1.00 97.69 92 SER A N 1
ATOM 725 C CA . SER A 1 92 ? -4.791 -18.099 1.285 1.00 97.69 92 SER A CA 1
ATOM 726 C C . SER A 1 92 ? -5.858 -17.008 1.119 1.00 97.69 92 SER A C 1
ATOM 728 O O . SER A 1 92 ? -6.638 -17.024 0.159 1.00 97.69 92 SER A O 1
ATOM 730 N N . THR A 1 93 ? -5.839 -15.998 1.994 1.00 97.88 93 THR A N 1
ATOM 731 C CA . THR A 1 93 ? -6.740 -14.839 1.906 1.00 97.88 93 THR A CA 1
ATOM 732 C C . THR A 1 93 ? -6.526 -14.069 0.598 1.00 97.88 93 THR A C 1
ATOM 734 O O . THR A 1 93 ? -7.492 -13.772 -0.106 1.00 97.88 93 THR A O 1
ATOM 737 N N . MET A 1 94 ? -5.273 -13.822 0.202 1.00 97.12 94 MET A N 1
ATOM 738 C CA . MET A 1 94 ? -4.944 -13.143 -1.059 1.00 97.12 94 MET A CA 1
ATOM 739 C C . MET A 1 94 ? -5.343 -13.962 -2.295 1.00 97.12 94 MET A C 1
ATOM 741 O O . MET A 1 94 ? -5.886 -13.411 -3.254 1.00 97.12 94 MET A O 1
ATOM 745 N N . ARG A 1 95 ? -5.146 -15.288 -2.279 1.00 97.12 95 ARG A N 1
ATOM 746 C CA . ARG A 1 95 ? -5.610 -16.184 -3.358 1.00 97.12 95 ARG A CA 1
ATOM 747 C C . ARG A 1 95 ? -7.133 -16.148 -3.504 1.00 97.12 95 ARG A C 1
ATOM 749 O O . ARG A 1 95 ? -7.633 -16.153 -4.629 1.00 97.12 95 ARG A O 1
ATOM 756 N N . SER A 1 96 ? -7.856 -16.095 -2.388 1.00 97.06 96 SER A N 1
ATOM 757 C CA . SER A 1 96 ? -9.319 -15.977 -2.379 1.00 97.06 96 SER A CA 1
ATOM 758 C C . SER A 1 96 ? -9.759 -14.631 -2.958 1.00 97.06 96 SER A C 1
ATOM 760 O O . SER A 1 96 ? -10.563 -14.597 -3.887 1.00 97.06 96 SER A O 1
ATOM 762 N N . PHE A 1 97 ? -9.135 -13.534 -2.519 1.00 96.44 97 PHE A N 1
ATOM 763 C CA . PHE A 1 97 ? -9.391 -12.193 -3.049 1.00 96.44 97 PHE A CA 1
ATOM 764 C C . PHE A 1 97 ? -9.137 -12.093 -4.565 1.00 96.44 97 PHE A C 1
ATOM 766 O O . PHE A 1 97 ? -9.962 -11.556 -5.303 1.00 96.44 97 PHE A O 1
ATOM 773 N N . ARG A 1 98 ? -8.047 -12.693 -5.066 1.00 95.44 98 ARG A N 1
ATOM 774 C CA . ARG A 1 98 ? -7.758 -12.817 -6.508 1.00 95.44 98 ARG A CA 1
ATOM 775 C C . ARG A 1 98 ? -8.906 -13.492 -7.266 1.00 95.44 98 ARG A C 1
ATOM 777 O O . ARG A 1 98 ? -9.257 -13.064 -8.365 1.00 95.44 98 ARG A O 1
ATOM 784 N N . ASN A 1 99 ? -9.455 -14.577 -6.723 1.00 95.31 99 ASN A N 1
ATOM 785 C CA . ASN A 1 99 ? -10.541 -15.313 -7.370 1.00 95.31 99 ASN A CA 1
ATOM 786 C C . ASN A 1 99 ? -11.838 -14.485 -7.392 1.00 95.31 99 ASN A C 1
ATOM 788 O O . ASN A 1 99 ? -12.519 -14.460 -8.417 1.00 95.31 99 ASN A O 1
ATOM 792 N N . ASP A 1 100 ? -12.126 -13.745 -6.318 1.00 95.12 100 ASP A N 1
ATOM 793 C CA . ASP A 1 100 ? -13.271 -12.831 -6.243 1.00 95.12 100 ASP A CA 1
ATOM 794 C C . ASP A 1 100 ? -13.188 -11.699 -7.274 1.00 95.12 100 ASP A C 1
ATOM 796 O O . ASP A 1 100 ? -14.209 -11.318 -7.848 1.00 95.12 100 ASP A O 1
ATOM 800 N N . LEU A 1 101 ? -11.991 -11.162 -7.534 1.00 92.56 101 LEU A N 1
ATOM 801 C CA . LEU A 1 101 ? -11.787 -10.154 -8.579 1.00 92.56 101 LEU A CA 1
ATOM 802 C C . LEU A 1 101 ? -12.087 -10.725 -9.970 1.00 92.56 101 LEU A C 1
ATOM 804 O O . LEU A 1 101 ? -12.861 -10.133 -10.717 1.00 92.56 101 LEU A O 1
ATOM 808 N N . LYS A 1 102 ? -11.571 -11.921 -10.282 1.00 90.69 102 LYS A N 1
ATOM 809 C CA . LYS A 1 102 ? -11.842 -12.609 -11.560 1.00 90.69 102 LYS A CA 1
ATOM 810 C C . LYS A 1 102 ? -13.324 -12.938 -11.761 1.00 90.69 102 LYS A C 1
ATOM 812 O O . LYS A 1 102 ? -13.785 -13.009 -12.895 1.00 90.69 102 LYS A O 1
ATOM 817 N N . ALA A 1 103 ? -14.065 -13.172 -10.678 1.00 88.88 103 ALA A N 1
ATOM 818 C CA . ALA A 1 103 ? -15.502 -13.428 -10.736 1.00 88.88 103 ALA A CA 1
ATOM 819 C C . ALA A 1 103 ? -16.326 -12.153 -10.991 1.00 88.88 103 ALA A C 1
ATOM 821 O O . ALA A 1 103 ? -17.424 -12.240 -11.540 1.00 88.88 103 ALA A O 1
ATOM 822 N N . LYS A 1 104 ? -15.809 -10.987 -10.582 1.00 84.94 104 LYS A N 1
ATOM 823 C CA . LYS A 1 104 ? -16.462 -9.679 -10.743 1.00 84.94 104 LYS A CA 1
ATOM 824 C C . LYS A 1 104 ? -16.081 -8.963 -12.035 1.00 84.94 104 LYS A C 1
ATOM 826 O O . LYS A 1 104 ? -16.801 -8.048 -12.426 1.00 84.94 104 LYS A O 1
ATOM 831 N N . GLU A 1 105 ? -14.992 -9.353 -12.695 1.00 74.19 105 GLU A N 1
ATOM 832 C CA . GLU A 1 105 ? -14.680 -8.837 -14.027 1.00 74.19 105 GLU A CA 1
ATOM 833 C C . GLU A 1 105 ? -15.812 -9.213 -15.001 1.00 74.19 105 GLU A C 1
ATOM 835 O O . GLU A 1 105 ? -16.117 -10.403 -15.163 1.00 74.19 105 GLU A O 1
ATOM 840 N N . PRO A 1 106 ? -16.468 -8.235 -15.658 1.00 63.69 106 PRO A N 1
ATOM 841 C CA . PRO A 1 106 ? -17.449 -8.543 -16.684 1.00 63.69 106 PRO A CA 1
ATOM 842 C C . PRO A 1 106 ? -16.736 -9.348 -17.767 1.00 63.69 106 PRO A C 1
ATOM 844 O O . PRO A 1 106 ? -15.737 -8.896 -18.327 1.00 63.69 106 PRO A O 1
ATOM 847 N N . LYS A 1 107 ? -17.228 -10.564 -18.039 1.00 58.12 107 LYS A N 1
ATOM 848 C CA . LYS A 1 107 ? -16.743 -11.417 -19.128 1.00 58.12 107 LYS A CA 1
ATOM 849 C C . LYS A 1 107 ? -16.818 -10.605 -20.419 1.00 58.12 107 LYS A C 1
ATOM 851 O O . LYS A 1 107 ? -17.882 -10.537 -21.028 1.00 58.12 107 LYS A O 1
ATOM 856 N N . SER A 1 108 ? -15.712 -9.989 -20.829 1.00 53.41 108 SER A N 1
ATOM 857 C CA . SER A 1 108 ? -15.604 -9.377 -22.143 1.00 53.41 108 SER A CA 1
ATOM 858 C C . SER A 1 108 ? -15.859 -10.493 -23.148 1.00 53.41 108 SER A C 1
ATOM 860 O O . SER A 1 108 ? -15.141 -11.495 -23.223 1.00 53.41 108 SER A O 1
ATOM 862 N N . GLU A 1 109 ? -17.005 -10.401 -23.817 1.00 46.19 109 GLU A N 1
ATOM 863 C CA . GLU A 1 109 ? -17.453 -11.426 -24.735 1.00 46.19 109 GLU A CA 1
ATOM 864 C C . GLU A 1 109 ? -16.364 -11.683 -25.772 1.00 46.19 109 GLU A C 1
ATOM 866 O O . GLU A 1 109 ? -15.891 -10.789 -26.477 1.00 46.19 109 GLU A O 1
ATOM 871 N N . LYS A 1 110 ? -15.997 -12.958 -25.889 1.00 51.41 110 LYS A N 1
ATOM 872 C CA . LYS A 1 110 ? -15.297 -13.520 -27.037 1.00 51.41 110 LYS A CA 1
ATOM 873 C C . LYS A 1 110 ? -16.099 -13.225 -28.309 1.00 51.41 110 LYS A C 1
ATOM 875 O O . LYS A 1 110 ? -16.864 -14.066 -28.766 1.00 51.41 110 LYS A O 1
ATOM 880 N N . LYS A 1 111 ? -15.909 -12.052 -28.906 1.00 52.22 111 LYS A N 1
ATOM 881 C CA . LYS A 1 111 ? -16.268 -11.744 -30.293 1.00 52.22 111 LYS A CA 1
ATOM 882 C C . LYS A 1 111 ? -15.571 -10.448 -30.703 1.00 52.22 111 LYS A C 1
ATOM 884 O O . LYS A 1 111 ? -16.085 -9.362 -30.481 1.00 52.22 111 LYS A O 1
ATOM 889 N N . ARG A 1 112 ? -14.462 -10.565 -31.435 1.00 48.22 112 ARG A N 1
ATOM 890 C CA . ARG A 1 112 ? -14.439 -10.215 -32.866 1.00 48.22 112 ARG A CA 1
ATOM 891 C C . ARG A 1 112 ? -13.076 -10.480 -33.502 1.00 48.22 112 ARG A C 1
ATOM 893 O O . ARG A 1 112 ? -12.021 -10.440 -32.886 1.00 48.22 112 ARG A O 1
ATOM 900 N N . ARG A 1 113 ? -13.192 -10.857 -34.770 1.00 46.47 113 ARG A N 1
ATOM 901 C CA . ARG A 1 113 ? -12.175 -11.291 -35.724 1.00 46.47 113 ARG A CA 1
ATOM 902 C C . ARG A 1 113 ? -11.124 -10.201 -36.015 1.00 46.47 113 ARG A C 1
ATOM 904 O O . ARG A 1 113 ? -11.434 -9.021 -35.968 1.00 46.47 113 ARG A O 1
ATOM 911 N N . LYS A 1 114 ? -9.925 -10.666 -36.393 1.00 43.81 114 LYS A N 1
ATOM 912 C CA . LYS A 1 114 ? -8.822 -10.029 -37.157 1.00 43.81 114 LYS A CA 1
ATOM 913 C C . LYS A 1 114 ? -9.064 -8.633 -37.803 1.00 43.81 114 LYS A C 1
ATOM 915 O O . LYS A 1 114 ? -9.956 -8.512 -38.635 1.00 43.81 114 LYS A O 1
ATOM 920 N N . LYS A 1 115 ? -8.053 -7.754 -37.588 1.00 39.28 115 LYS A N 1
ATOM 921 C CA . LYS A 1 115 ? -7.620 -6.488 -38.269 1.00 39.28 115 LYS A CA 1
ATOM 922 C C . LYS A 1 115 ? -8.585 -5.283 -38.143 1.00 39.28 115 LYS A C 1
ATOM 924 O O . LYS A 1 115 ? -9.782 -5.486 -38.168 1.00 39.28 115 LYS A O 1
ATOM 929 N N . ALA A 1 116 ? -8.174 -4.012 -38.025 1.00 38.41 116 ALA A N 1
ATOM 930 C CA . ALA A 1 116 ? -6.934 -3.299 -38.353 1.00 38.41 116 ALA A CA 1
ATOM 931 C C . ALA A 1 116 ? -6.707 -2.065 -37.427 1.00 38.41 116 ALA A C 1
ATOM 933 O O . ALA A 1 116 ? -7.502 -1.778 -36.544 1.00 38.41 116 ALA A O 1
ATOM 934 N N . LYS A 1 117 ? -5.579 -1.397 -37.682 1.00 39.31 117 LYS A N 1
ATOM 935 C CA . LYS A 1 117 ? -4.837 -0.301 -37.027 1.00 39.31 117 LYS A CA 1
ATOM 936 C C . LYS A 1 117 ? -5.555 1.072 -37.023 1.00 39.31 117 LYS A C 1
ATOM 938 O O . LYS A 1 117 ? -6.192 1.349 -38.028 1.00 39.31 117 LYS A O 1
ATOM 943 N N . THR A 1 118 ? -5.360 1.883 -35.963 1.00 29.84 118 THR A N 1
ATOM 944 C CA . THR A 1 118 ? -4.925 3.319 -35.913 1.00 29.84 118 THR A CA 1
ATOM 945 C C . THR A 1 118 ? -5.458 4.081 -34.679 1.00 29.84 118 THR A C 1
ATOM 947 O O . THR A 1 118 ? -6.660 4.277 -34.553 1.00 29.84 118 THR A O 1
ATOM 950 N N . ASP A 1 119 ? -4.510 4.478 -33.822 1.00 33.44 119 ASP A N 1
ATOM 951 C CA . ASP A 1 119 ? -4.233 5.771 -33.159 1.00 33.44 119 ASP A CA 1
ATOM 952 C C . ASP A 1 119 ? -5.275 6.591 -32.353 1.00 33.44 119 ASP A C 1
ATOM 954 O O . ASP A 1 119 ? -6.392 6.861 -32.782 1.00 33.44 119 ASP A O 1
ATOM 958 N N . ASN A 1 120 ? -4.745 7.106 -31.226 1.00 34.47 120 ASN A N 1
ATOM 959 C CA . ASN A 1 120 ? -5.196 8.134 -30.268 1.00 34.47 120 ASN A CA 1
ATOM 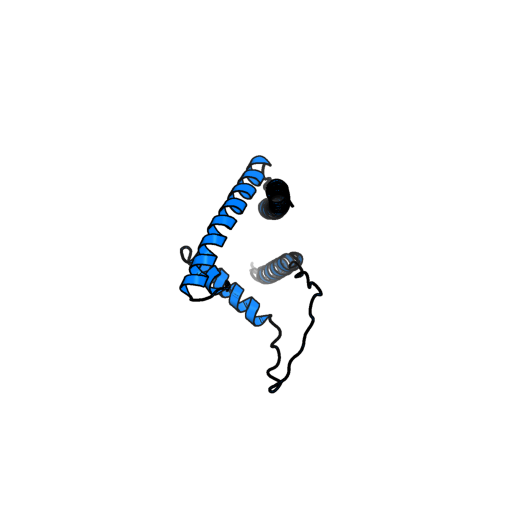960 C C . ASN A 1 120 ? -6.128 7.738 -29.107 1.00 34.47 120 ASN A C 1
ATOM 962 O O . ASN A 1 120 ? -7.348 7.837 -29.192 1.00 34.47 120 ASN A O 1
ATOM 966 N N . LEU A 1 121 ? -5.516 7.451 -27.948 1.00 36.69 121 LEU A N 1
ATOM 967 C CA . LEU A 1 121 ? -6.153 7.500 -26.627 1.00 36.69 121 LEU A CA 1
ATOM 968 C C . LEU A 1 121 ? -5.241 8.242 -25.639 1.00 36.69 121 LEU A C 1
ATOM 970 O O . LEU A 1 121 ? -4.266 7.686 -25.144 1.00 36.69 121 LEU A O 1
ATOM 974 N N . PHE A 1 122 ? -5.587 9.493 -25.344 1.00 32.06 122 PHE A N 1
ATOM 975 C CA . PHE A 1 122 ? -5.273 10.136 -24.069 1.00 32.06 122 PHE A CA 1
ATOM 976 C C . PHE A 1 122 ? -6.556 10.799 -23.566 1.00 32.06 122 PHE A C 1
ATOM 978 O O . PHE A 1 122 ? -6.844 11.955 -23.857 1.00 32.06 122 PHE A O 1
ATOM 985 N N . ALA A 1 123 ? -7.341 10.025 -22.828 1.00 32.69 123 ALA A N 1
ATOM 986 C CA . ALA A 1 123 ? -8.260 10.529 -21.823 1.00 32.69 123 ALA A CA 1
ATOM 987 C C . ALA A 1 123 ? -8.029 9.645 -20.597 1.00 32.69 123 ALA A C 1
ATOM 989 O O . ALA A 1 123 ? -8.144 8.423 -20.674 1.00 32.69 123 ALA A O 1
ATOM 990 N N . ALA A 1 124 ? -7.553 10.261 -19.521 1.00 37.84 124 ALA A N 1
ATOM 991 C CA . ALA A 1 124 ? -7.205 9.589 -18.286 1.00 37.84 124 ALA A CA 1
ATOM 992 C C . ALA A 1 124 ? -8.482 9.113 -17.579 1.00 37.84 124 ALA A C 1
ATOM 994 O O . ALA A 1 124 ? -9.213 9.925 -17.016 1.00 37.84 124 ALA A O 1
ATOM 995 N N . ASP A 1 125 ? -8.722 7.803 -17.593 1.00 38.94 125 ASP A N 1
ATOM 996 C CA . ASP A 1 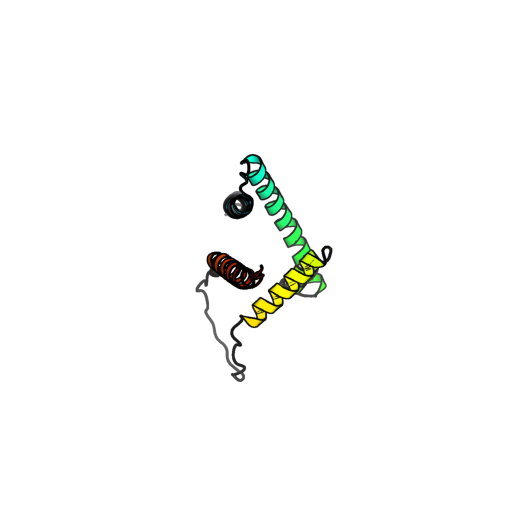125 ? -9.602 7.144 -16.631 1.00 38.94 125 ASP A CA 1
ATOM 997 C C . ASP A 1 125 ? -8.841 7.024 -15.306 1.00 38.94 125 ASP A C 1
ATOM 999 O O . ASP A 1 125 ? -7.932 6.206 -15.148 1.00 38.94 125 ASP A O 1
ATOM 1003 N N . VAL A 1 126 ? -9.188 7.890 -14.356 1.00 41.16 126 VAL A N 1
ATOM 1004 C CA . VAL A 1 126 ? -8.794 7.743 -12.954 1.00 41.16 126 VAL A CA 1
ATOM 1005 C C . VAL A 1 126 ? -9.549 6.527 -12.402 1.00 41.16 126 VAL A C 1
ATOM 1007 O O . VAL A 1 126 ? -10.780 6.530 -12.442 1.00 41.16 126 VAL A O 1
ATOM 1010 N N . PRO A 1 127 ? -8.868 5.486 -11.887 1.00 41.09 127 PRO A N 1
ATOM 1011 C CA . PRO A 1 127 ? -9.548 4.359 -11.270 1.00 41.09 127 PRO A CA 1
ATOM 1012 C C . PRO A 1 127 ? -10.311 4.835 -10.032 1.00 41.09 127 PRO A C 1
ATOM 1014 O O . PRO A 1 127 ? -9.731 5.409 -9.108 1.00 41.09 127 PRO A O 1
ATOM 1017 N N . GLU A 1 128 ? -11.615 4.587 -10.027 1.00 37.75 128 GLU A N 1
ATOM 1018 C CA . GLU A 1 128 ? -12.503 4.830 -8.899 1.00 37.75 128 GLU A CA 1
ATOM 1019 C C . GLU A 1 128 ? -12.016 4.029 -7.680 1.00 37.75 128 GLU A C 1
ATOM 1021 O O . GLU A 1 128 ? -11.898 2.800 -7.710 1.00 37.75 128 GLU A O 1
ATOM 1026 N N . VAL A 1 129 ? -11.684 4.743 -6.605 1.00 46.94 129 VAL A N 1
ATOM 1027 C CA . VAL A 1 129 ? -11.346 4.150 -5.309 1.00 46.94 129 VAL A CA 1
ATOM 1028 C C . VAL A 1 129 ? -12.559 3.363 -4.799 1.00 46.94 129 VAL A C 1
ATOM 1030 O O . VAL A 1 129 ? -13.650 3.929 -4.727 1.00 46.94 129 VAL A O 1
ATOM 1033 N N . PRO A 1 130 ? -12.414 2.077 -4.429 1.00 42.62 130 PRO A N 1
ATOM 1034 C CA . PRO A 1 130 ? -13.541 1.292 -3.949 1.00 42.62 130 PRO A CA 1
ATOM 1035 C C . PRO A 1 130 ? -14.095 1.875 -2.643 1.00 42.62 130 PRO A C 1
ATOM 1037 O O . PRO A 1 130 ? -13.405 1.931 -1.626 1.00 42.62 130 PRO A O 1
ATOM 1040 N N . ASP A 1 131 ? -15.366 2.276 -2.688 1.00 40.62 131 ASP A N 1
ATOM 1041 C CA . ASP A 1 131 ? -16.132 2.781 -1.551 1.00 40.62 131 ASP A CA 1
ATOM 1042 C C . ASP A 1 131 ? -16.235 1.719 -0.437 1.00 40.62 131 ASP A C 1
ATOM 1044 O O . ASP A 1 131 ? -16.879 0.667 -0.579 1.00 40.62 131 ASP A O 1
ATOM 1048 N N . LEU A 1 132 ? -15.590 2.019 0.695 1.00 49.97 132 LEU A N 1
ATOM 1049 C CA . LEU A 1 132 ? -15.544 1.201 1.910 1.00 49.97 132 LEU A CA 1
ATOM 1050 C C . LEU A 1 132 ? -16.933 0.999 2.547 1.00 49.97 132 LEU A C 1
ATOM 1052 O O . LEU A 1 132 ? -17.103 0.087 3.361 1.00 49.97 132 LEU A O 1
ATOM 1056 N N . SER A 1 133 ? -17.959 1.750 2.125 1.00 46.50 133 SER A N 1
ATOM 1057 C CA . SER A 1 133 ? -19.346 1.571 2.580 1.00 46.50 133 SER A CA 1
ATOM 1058 C C . SER A 1 133 ? -19.905 0.166 2.302 1.00 46.50 133 SER A C 1
ATOM 1060 O O . SER A 1 133 ? -20.800 -0.320 3.003 1.00 46.50 133 SER A O 1
ATOM 1062 N N . ASN A 1 134 ? -19.358 -0.542 1.308 1.00 40.53 134 ASN A N 1
ATOM 1063 C CA . ASN A 1 134 ? -19.816 -1.879 0.936 1.00 40.53 134 ASN A CA 1
ATOM 1064 C C . ASN A 1 134 ? -19.297 -2.994 1.859 1.00 40.53 134 ASN A C 1
ATOM 1066 O O . ASN A 1 134 ? -19.904 -4.071 1.902 1.00 40.53 134 ASN A O 1
ATOM 1070 N N . PHE A 1 135 ? -18.224 -2.757 2.620 1.00 42.41 135 PHE A N 1
ATOM 1071 C CA . PHE A 1 135 ? -17.709 -3.732 3.588 1.00 42.41 135 PHE A CA 1
ATOM 1072 C C . PHE A 1 135 ? -18.611 -3.802 4.83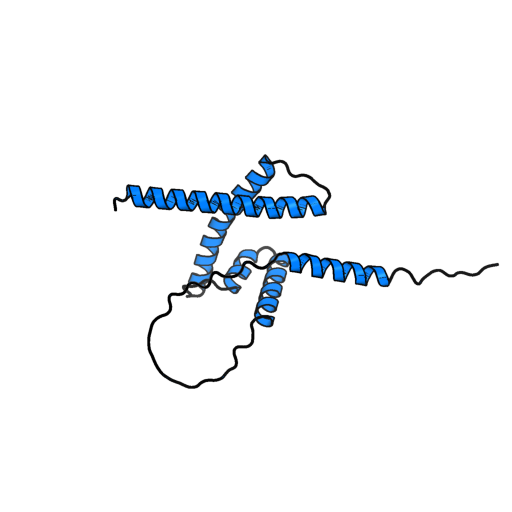3 1.00 42.41 135 PHE A C 1
ATOM 1074 O O . PHE A 1 135 ? -19.000 -4.888 5.272 1.00 42.41 135 PHE A O 1
ATOM 1081 N N . GLU A 1 136 ? -19.072 -2.641 5.302 1.00 51.47 136 GLU A N 1
ATOM 1082 C CA . GLU A 1 136 ? -20.024 -2.489 6.412 1.00 51.47 136 GLU A CA 1
ATOM 1083 C C . GLU A 1 136 ? -21.368 -3.183 6.147 1.00 51.47 136 GLU A C 1
ATOM 1085 O O . GLU A 1 136 ? -21.908 -3.897 6.998 1.00 51.47 136 GLU A O 1
ATOM 1090 N N . ARG A 1 137 ? -21.897 -3.059 4.921 1.00 51.41 137 ARG A N 1
ATOM 1091 C CA . ARG A 1 137 ? -23.168 -3.704 4.539 1.00 51.41 137 ARG A CA 1
ATOM 1092 C C . ARG A 1 137 ? -23.093 -5.231 4.598 1.00 51.41 137 ARG A C 1
ATOM 1094 O O . ARG A 1 137 ? -24.092 -5.875 4.925 1.00 51.41 137 ARG A O 1
ATOM 1101 N N . LYS A 1 138 ? -21.927 -5.818 4.304 1.00 52.66 138 LYS A N 1
ATOM 1102 C CA . LYS A 1 138 ? -21.722 -7.272 4.373 1.00 52.66 138 LYS A CA 1
ATOM 1103 C C . LYS A 1 138 ? -21.561 -7.773 5.810 1.00 52.66 138 LYS A C 1
ATOM 1105 O O . LYS A 1 138 ? -22.142 -8.810 6.126 1.00 52.66 138 LYS A O 1
ATOM 1110 N N . LYS A 1 139 ? -20.873 -7.032 6.692 1.00 56.19 139 LYS A N 1
ATOM 1111 C CA . LYS A 1 139 ? -20.797 -7.376 8.127 1.00 56.19 139 LYS A CA 1
ATOM 1112 C C . LYS A 1 139 ? -22.170 -7.310 8.808 1.00 56.19 139 LYS A C 1
ATOM 1114 O O . LYS A 1 139 ? -22.539 -8.252 9.505 1.00 56.19 139 LYS A O 1
ATOM 1119 N N . LYS A 1 140 ? -22.972 -6.267 8.542 1.00 54.94 140 LYS A N 1
ATOM 1120 C CA . LYS A 1 140 ? -24.319 -6.124 9.134 1.00 54.94 140 LYS A CA 1
ATOM 1121 C C . LYS A 1 140 ? -25.303 -7.219 8.718 1.00 54.94 140 LYS A C 1
ATOM 1123 O O . LYS A 1 140 ? -26.137 -7.611 9.528 1.00 54.94 140 LYS A O 1
ATOM 1128 N N . LYS A 1 141 ? -25.228 -7.718 7.477 1.00 53.50 141 LYS A N 1
ATOM 1129 C CA . LYS A 1 141 ? -26.090 -8.829 7.035 1.00 53.50 141 LYS A CA 1
ATOM 1130 C C . LYS A 1 141 ? -25.761 -10.132 7.759 1.00 53.50 141 LYS A C 1
ATOM 1132 O O . LYS A 1 141 ? -26.684 -10.791 8.216 1.00 53.50 141 LYS A O 1
ATOM 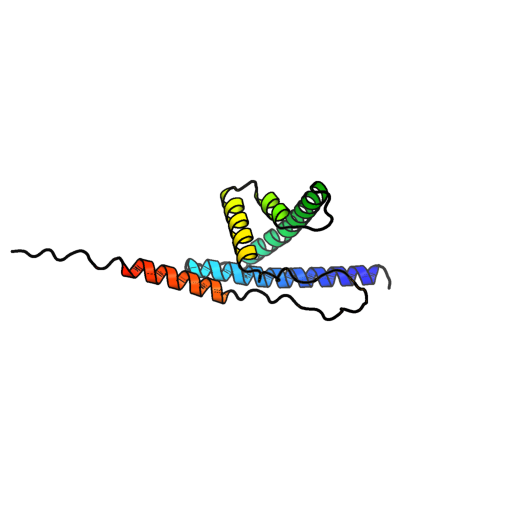1137 N N . LYS A 1 142 ? -24.474 -10.446 7.927 1.00 53.72 142 LYS A N 1
ATOM 1138 C CA . LYS A 1 142 ? -24.037 -11.672 8.604 1.00 53.72 142 LYS A CA 1
ATOM 1139 C C . LYS A 1 142 ? -24.423 -11.684 10.090 1.00 53.72 142 LYS A C 1
ATOM 1141 O O . LYS A 1 142 ? -25.020 -12.642 10.554 1.00 53.72 142 LYS A O 1
ATOM 1146 N N . ALA A 1 143 ? -24.228 -10.565 10.792 1.00 59.34 143 ALA A N 1
ATOM 1147 C CA . ALA A 1 143 ? -24.631 -10.438 12.198 1.00 59.34 143 ALA A CA 1
ATOM 1148 C C . ALA A 1 143 ? -26.156 -10.525 12.420 1.00 59.34 143 ALA A C 1
ATOM 1150 O O . ALA A 1 143 ? -26.604 -10.902 13.499 1.00 59.34 143 ALA A O 1
ATOM 1151 N N . LYS A 1 144 ? -26.970 -10.174 11.413 1.00 56.19 144 LYS A N 1
ATOM 1152 C CA . LYS A 1 144 ? -28.434 -10.274 11.502 1.00 56.19 144 LYS A CA 1
ATOM 1153 C C . LYS A 1 144 ? -28.940 -11.703 11.277 1.00 56.19 144 LYS A C 1
ATOM 1155 O O . LYS A 1 144 ? -29.974 -12.058 11.829 1.00 56.19 144 LYS A O 1
ATOM 1160 N N . GLU A 1 145 ? -28.234 -12.493 10.474 1.00 56.12 145 GLU A N 1
ATOM 1161 C CA . GLU A 1 145 ? -28.590 -13.884 10.172 1.00 56.12 145 GLU A CA 1
ATOM 1162 C C . GLU A 1 145 ? -28.241 -14.810 11.349 1.00 56.12 145 GLU A C 1
ATOM 1164 O O . GLU A 1 145 ? -29.063 -15.632 11.745 1.00 56.12 145 GLU A O 1
ATOM 1169 N N . ASP A 1 146 ? -27.099 -14.573 12.003 1.00 56.22 146 ASP A N 1
ATOM 1170 C CA . ASP A 1 146 ? -26.657 -15.358 13.165 1.00 56.22 146 ASP A CA 1
ATOM 1171 C C . ASP A 1 146 ? -27.522 -15.110 14.426 1.00 56.22 146 ASP A C 1
ATOM 1173 O O . ASP A 1 146 ? -27.659 -15.993 15.269 1.00 56.22 146 ASP A O 1
ATOM 1177 N N . ASN A 1 147 ? -28.162 -13.937 14.551 1.00 54.69 147 ASN A N 1
ATOM 1178 C CA . ASN A 1 147 ? -29.022 -13.603 15.699 1.00 54.69 147 ASN A CA 1
ATOM 1179 C C . ASN A 1 147 ? -30.460 -14.151 15.581 1.00 54.69 147 ASN A C 1
ATOM 1181 O O . ASN A 1 147 ? -31.201 -14.144 16.559 1.00 54.69 147 ASN A O 1
ATOM 1185 N N . LEU A 1 148 ? -30.882 -14.613 14.397 1.00 54.44 148 LEU A N 1
ATOM 1186 C CA . LEU A 1 148 ? -32.247 -15.115 14.172 1.00 54.44 148 LEU A CA 1
ATOM 1187 C C . LEU A 1 148 ? -32.400 -16.615 14.486 1.00 54.44 148 LEU A C 1
ATOM 1189 O O . LEU A 1 148 ? -33.506 -17.137 14.441 1.00 54.44 148 LEU A O 1
ATOM 1193 N N . LEU A 1 149 ? -31.302 -17.305 14.805 1.00 56.94 149 LEU A N 1
ATOM 1194 C CA . LEU A 1 149 ? -31.284 -18.740 15.116 1.00 56.94 149 LEU A CA 1
ATOM 1195 C C . LEU A 1 149 ? -31.174 -19.041 16.623 1.00 56.94 149 LEU A C 1
ATOM 1197 O O . LEU A 1 149 ? -31.109 -20.206 17.003 1.00 56.94 149 LEU A O 1
ATOM 1201 N N . ALA A 1 150 ? -31.154 -18.017 17.484 1.00 55.72 150 ALA A N 1
ATOM 1202 C CA . ALA A 1 150 ? -30.862 -18.167 18.914 1.00 55.72 150 ALA A CA 1
ATOM 1203 C C . ALA A 1 150 ? -32.080 -18.067 19.860 1.00 55.72 150 ALA A C 1
ATOM 1205 O O . ALA A 1 150 ? -31.885 -18.098 21.071 1.00 55.72 150 ALA A O 1
ATOM 1206 N N . THR A 1 151 ? -33.320 -17.952 19.363 1.00 52.69 151 THR A N 1
ATOM 1207 C CA . THR A 1 151 ? -34.497 -17.689 20.225 1.00 52.69 151 THR A CA 1
ATOM 1208 C C . THR A 1 151 ? -35.502 -18.832 20.378 1.00 52.69 151 THR A C 1
ATOM 1210 O O . THR A 1 151 ? -36.439 -18.674 21.151 1.00 52.69 151 THR A O 1
ATOM 1213 N N . ASP A 1 152 ? -35.301 -19.989 19.745 1.00 53.62 152 ASP A N 1
ATOM 1214 C CA . ASP A 1 152 ? -36.290 -21.082 19.767 1.00 53.62 152 ASP A CA 1
ATOM 1215 C C . ASP A 1 152 ? -35.810 -22.320 20.538 1.00 53.62 152 ASP A C 1
ATOM 1217 O O . ASP A 1 152 ? -35.856 -23.431 20.024 1.00 53.62 152 ASP A O 1
ATOM 1221 N N . VAL A 1 153 ? -35.348 -22.164 21.782 1.00 58.22 153 VAL A N 1
ATOM 1222 C CA . VAL A 1 153 ? -35.357 -23.271 22.756 1.00 58.22 153 VAL A CA 1
ATOM 1223 C C . VAL A 1 153 ? -35.515 -22.688 24.156 1.00 58.22 153 VAL A C 1
ATOM 1225 O O . VAL A 1 153 ? -34.594 -22.046 24.648 1.00 58.22 153 VAL A O 1
ATOM 1228 N N . LEU A 1 154 ? -36.682 -22.902 24.764 1.00 50.91 154 LEU A N 1
ATOM 1229 C CA . LEU A 1 154 ? -36.921 -23.283 26.165 1.00 50.91 154 LEU A CA 1
ATOM 1230 C C . LEU A 1 154 ? -38.390 -22.979 26.484 1.00 50.91 154 LEU A C 1
ATOM 1232 O O . LEU A 1 154 ? -38.716 -21.916 27.002 1.00 50.91 154 LEU A O 1
ATOM 1236 N N . ASP A 1 155 ? -39.266 -23.935 26.184 1.00 46.56 155 ASP A N 1
ATOM 1237 C CA . ASP A 1 155 ? -40.566 -24.020 26.845 1.00 46.56 155 ASP A CA 1
ATOM 1238 C C . ASP A 1 155 ? -40.610 -25.388 27.533 1.00 46.56 155 ASP A C 1
ATOM 1240 O O . ASP A 1 155 ? -40.806 -26.428 26.903 1.00 46.56 155 ASP A O 1
ATOM 1244 N N . VAL A 1 156 ? -40.253 -25.387 28.819 1.00 63.56 156 VAL A N 1
ATOM 1245 C CA . VAL A 1 156 ? -40.366 -26.535 29.724 1.00 63.56 156 VAL A CA 1
ATOM 1246 C C . VAL A 1 156 ? -41.616 -26.278 30.559 1.00 63.56 156 VAL A C 1
ATOM 1248 O O . VAL A 1 156 ? -41.572 -25.391 31.413 1.00 63.56 156 VAL A O 1
ATOM 1251 N N . PRO A 1 157 ? -42.731 -26.991 30.332 1.00 59.69 157 PRO A N 1
ATOM 1252 C CA . PRO A 1 157 ? -43.888 -26.868 31.198 1.00 59.69 157 PRO A CA 1
ATOM 1253 C C . PRO A 1 157 ? -43.790 -27.876 32.351 1.00 59.69 157 PRO A C 1
ATOM 1255 O O . PRO A 1 157 ? -43.686 -29.075 32.114 1.00 59.69 157 PRO A O 1
ATOM 1258 N N . ASP A 1 158 ? -43.868 -27.365 33.576 1.00 44.31 158 ASP A N 1
ATOM 1259 C CA . ASP A 1 158 ? -44.252 -28.077 34.806 1.00 44.31 158 ASP A CA 1
ATOM 1260 C C . ASP A 1 158 ? -45.146 -27.111 35.616 1.00 44.31 158 ASP A C 1
ATOM 1262 O O . ASP A 1 158 ? -44.996 -25.889 35.454 1.00 44.31 158 ASP A O 1
ATOM 1266 N N . PRO A 1 159 ? -46.086 -27.584 36.461 1.00 61.91 159 PRO A N 1
ATOM 1267 C CA . PRO A 1 159 ? -45.972 -28.783 37.304 1.00 61.91 159 PRO A CA 1
ATOM 1268 C C . PRO A 1 159 ? -47.087 -29.835 37.170 1.00 61.91 159 PRO A C 1
ATOM 1270 O O . PRO A 1 159 ? -48.141 -29.547 36.557 1.00 61.91 159 PRO A O 1
#

InterPro domains:
  IPR009072 Histone-fold [G3DSA:1.10.20.10] (1-115)
  IPR009072 Histone-fold [SSF47113] (23-90)
  IPR029003 CENP-S/Mhf1 [PF15630] (17-90)

Foldseek 3Di:
DDPVVVVVVVVVVVVVVLVVLLVVLVVVVQVVCVVVVHDDDPVRSVVVSVVVVVVVVVLVVQQCVQCVVVVHRDGDLVSVLVVCVVDVVVSVVSVVVVVVVVVPPDPPDPDDDDDDDDDDDDDDDDDDDDDPVVVVVVVVVVVVVVVVPPPPDDDDDDD